Protein AF-A0A7C9DNH9-F1 (afdb_monomer_lite)

Foldseek 3Di:
DDPVVVVVVPVVVVCVVPVVCPPPDDPDDDDDDDPPLFDDDDPPLQVQADAQDDPDPPHGDADQSHDDDDHPDPVRRVVRVVRNVVVCVVCVVVVVVVVVVVVVPPPDDD

Secondary structure (DSSP, 8-state):
--HHHHHHHHHHHHHHH-GGGTT-----------TT-S----TT-GGGS--SB-SSTT-B--STTSS-SSTTSHHHHHHHHHHHHHHHHHTHHHHHHHHHHHHHSTT---

Structure (mmCIF, N/CA/C/O backbone):
data_AF-A0A7C9DNH9-F1
#
_entry.id   AF-A0A7C9DNH9-F1
#
loop_
_atom_site.group_PDB
_atom_site.id
_atom_site.type_symbol
_atom_site.label_atom_id
_atom_site.label_alt_id
_atom_site.label_comp_id
_atom_site.label_asym_id
_atom_site.label_entity_id
_atom_site.label_seq_id
_atom_site.pdbx_PDB_ins_code
_atom_site.Cartn_x
_atom_site.Cartn_y
_atom_site.Cartn_z
_atom_site.occupancy
_atom_site.B_iso_or_equiv
_atom_site.auth_seq_id
_atom_site.auth_comp_id
_atom_site.auth_asym_id
_atom_site.auth_atom_id
_atom_site.pdbx_PDB_model_num
ATOM 1 N N . PRO A 1 1 ? 23.009 -6.557 -7.659 1.00 80.56 1 PRO A N 1
ATOM 2 C CA . PRO A 1 1 ? 24.180 -6.421 -8.562 1.00 80.56 1 PRO A CA 1
ATOM 3 C C . PRO A 1 1 ? 24.990 -5.172 -8.184 1.00 80.56 1 PRO A C 1
ATOM 5 O O . PRO A 1 1 ? 24.398 -4.240 -7.633 1.00 80.56 1 PRO A O 1
ATOM 8 N N . PRO A 1 2 ? 26.308 -5.141 -8.436 1.00 91.81 2 PRO A N 1
ATOM 9 C CA . PRO A 1 2 ? 27.104 -3.918 -8.335 1.00 91.81 2 PRO A CA 1
ATOM 10 C C . PRO A 1 2 ? 26.565 -2.816 -9.260 1.00 91.81 2 PRO A C 1
ATOM 12 O O . PRO A 1 2 ? 26.054 -3.106 -10.335 1.00 91.81 2 PRO A O 1
ATOM 15 N N . ILE A 1 3 ? 26.690 -1.545 -8.869 1.00 90.75 3 ILE A N 1
ATOM 16 C CA . ILE A 1 3 ? 26.223 -0.416 -9.699 1.00 90.75 3 ILE A CA 1
ATOM 17 C C . ILE A 1 3 ? 26.898 -0.393 -11.087 1.00 90.75 3 ILE A C 1
ATOM 19 O O . ILE A 1 3 ? 26.172 -0.237 -12.069 1.00 90.75 3 ILE A O 1
ATOM 23 N N . PRO A 1 4 ? 28.226 -0.615 -11.220 1.00 92.75 4 PRO A N 1
ATOM 24 C CA . PRO A 1 4 ? 28.879 -0.588 -12.530 1.00 92.75 4 PRO A CA 1
ATOM 25 C C . PRO A 1 4 ? 28.306 -1.594 -13.532 1.00 92.75 4 PRO A C 1
ATOM 27 O O . PRO A 1 4 ? 28.243 -1.296 -14.720 1.00 92.75 4 PRO A O 1
ATOM 30 N N . SER A 1 5 ? 27.840 -2.761 -13.071 1.00 93.38 5 SER A N 1
ATOM 31 C CA . SER A 1 5 ? 27.251 -3.754 -13.973 1.00 93.38 5 SER A CA 1
ATOM 32 C C . SER A 1 5 ? 25.839 -3.385 -14.429 1.00 93.38 5 SER A C 1
ATOM 34 O O . SER A 1 5 ? 25.441 -3.771 -15.520 1.00 93.38 5 SER A O 1
ATOM 36 N N . ILE A 1 6 ? 25.085 -2.614 -13.638 1.00 93.06 6 ILE A N 1
ATOM 37 C CA . ILE A 1 6 ? 23.776 -2.078 -14.051 1.00 93.06 6 ILE A CA 1
ATOM 38 C C . ILE A 1 6 ? 23.972 -0.996 -15.118 1.00 93.06 6 ILE A C 1
ATOM 40 O O . ILE A 1 6 ? 23.277 -0.995 -16.133 1.00 93.06 6 ILE A O 1
ATOM 44 N N . LEU A 1 7 ? 24.947 -0.106 -14.900 1.00 93.12 7 LEU A N 1
ATOM 45 C CA . LEU A 1 7 ? 25.271 0.984 -15.821 1.00 93.12 7 LEU A CA 1
ATOM 46 C C . LEU A 1 7 ? 25.716 0.484 -17.198 1.00 93.12 7 LEU A C 1
ATOM 48 O O . LEU A 1 7 ? 25.429 1.146 -18.188 1.00 93.12 7 LEU A O 1
ATOM 52 N N . SER A 1 8 ? 26.375 -0.675 -17.281 1.00 91.38 8 SER A N 1
ATOM 53 C CA . SER A 1 8 ? 26.721 -1.289 -18.566 1.00 91.38 8 SER A CA 1
ATOM 54 C C . SER A 1 8 ? 25.587 -2.136 -19.154 1.00 91.38 8 SER A C 1
ATOM 56 O O . SER A 1 8 ? 25.360 -2.096 -20.361 1.00 91.38 8 SER A O 1
ATOM 58 N N . ALA A 1 9 ? 24.843 -2.883 -18.332 1.00 94.94 9 ALA A N 1
ATOM 59 C CA . ALA A 1 9 ? 23.811 -3.798 -18.819 1.00 94.94 9 ALA A CA 1
ATOM 60 C C . ALA A 1 9 ? 22.586 -3.082 -19.410 1.00 94.94 9 ALA A C 1
ATOM 62 O O . ALA A 1 9 ? 22.093 -3.499 -20.460 1.00 94.94 9 ALA A O 1
ATOM 63 N N . CYS A 1 10 ? 22.102 -2.007 -18.774 1.00 94.69 10 CYS A N 1
ATOM 64 C CA . CYS A 1 10 ? 20.903 -1.297 -19.235 1.00 94.69 10 CYS A CA 1
ATOM 65 C C . CYS A 1 10 ? 21.061 -0.719 -20.658 1.00 94.69 10 CYS A C 1
ATO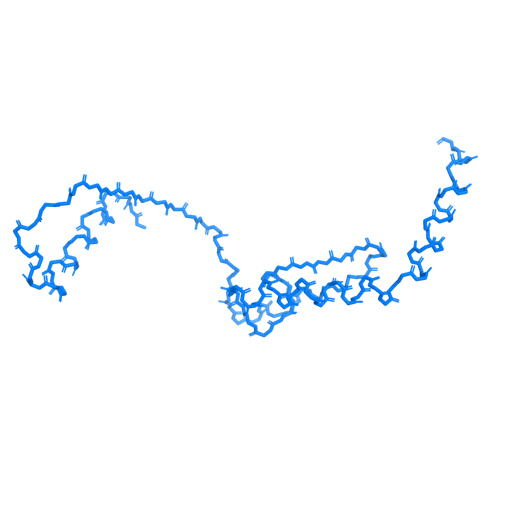M 67 O O . CYS A 1 10 ? 20.223 -1.030 -21.507 1.00 94.69 10 CYS A O 1
ATOM 69 N N . PRO A 1 11 ? 22.121 0.050 -20.986 1.00 93.12 11 PRO A N 1
ATOM 70 C CA . PRO A 1 11 ? 22.328 0.549 -22.348 1.00 93.12 11 PRO A CA 1
ATOM 71 C C . PRO A 1 11 ? 22.474 -0.569 -23.385 1.00 93.12 11 PRO A C 1
ATOM 73 O O . PRO A 1 11 ? 21.867 -0.498 -24.450 1.00 93.12 11 PRO A O 1
ATOM 76 N N . CYS A 1 12 ? 23.207 -1.641 -23.064 1.00 93.12 12 CYS A N 1
ATOM 77 C CA . CYS A 1 12 ? 23.330 -2.802 -23.949 1.00 93.12 12 CYS A CA 1
ATOM 78 C C . CYS A 1 12 ? 21.962 -3.419 -24.280 1.00 93.12 12 CYS A C 1
ATOM 80 O O . CYS A 1 12 ? 21.706 -3.784 -25.427 1.00 93.12 12 CYS A O 1
ATOM 82 N N . GLN A 1 13 ? 21.061 -3.511 -23.297 1.00 95.44 13 GLN A N 1
ATOM 83 C CA . GLN A 1 13 ? 19.710 -4.020 -23.520 1.00 95.44 13 GLN A CA 1
ATOM 84 C C . GLN A 1 13 ? 18.887 -3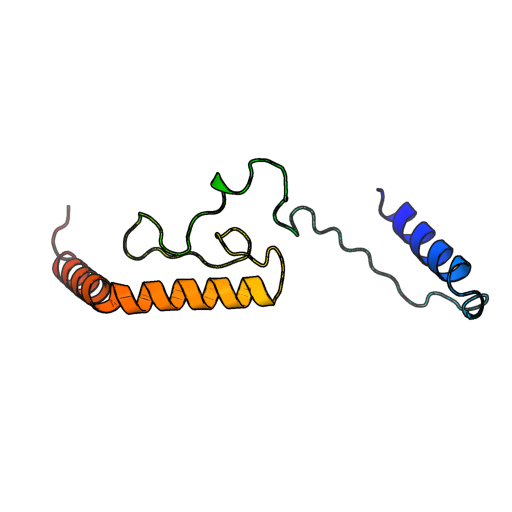.088 -24.420 1.00 95.44 13 GLN A C 1
ATOM 86 O O . GLN A 1 13 ? 18.205 -3.574 -25.320 1.00 95.44 13 GLN A O 1
ATOM 91 N N . VAL A 1 14 ? 18.992 -1.768 -24.235 1.00 95.44 14 VAL A N 1
ATOM 92 C CA . VAL A 1 14 ? 18.326 -0.773 -25.095 1.00 95.44 14 VAL A CA 1
ATOM 93 C C . VAL A 1 14 ? 18.793 -0.899 -26.549 1.00 95.44 14 VAL A C 1
ATOM 95 O O . VAL A 1 14 ? 17.955 -0.999 -27.441 1.00 95.44 14 VAL A O 1
ATOM 98 N N . LEU A 1 15 ? 20.104 -0.989 -26.794 1.00 94.00 15 LEU A N 1
ATOM 99 C CA . LEU A 1 15 ? 20.678 -1.137 -28.142 1.00 94.00 15 LEU A CA 1
ATOM 100 C C . LEU A 1 15 ? 20.268 -2.446 -28.840 1.00 94.00 15 LEU A C 1
ATOM 102 O O . LEU A 1 15 ? 20.160 -2.499 -30.072 1.00 94.00 15 LEU A O 1
ATOM 106 N N . ASN A 1 16 ? 20.044 -3.505 -28.056 1.00 95.06 16 ASN A N 1
ATOM 107 C CA . ASN A 1 16 ? 19.558 -4.790 -28.552 1.00 95.06 16 ASN A CA 1
ATOM 108 C C . ASN A 1 16 ? 18.063 -4.747 -28.894 1.00 95.06 16 ASN A C 1
ATOM 110 O O . ASN A 1 16 ? 17.676 -5.244 -29.950 1.00 95.06 16 ASN A O 1
ATOM 114 N N . LEU A 1 17 ? 17.236 -4.155 -28.024 1.00 97.25 17 LEU A N 1
ATOM 115 C CA . LEU A 1 17 ? 15.783 -4.063 -28.212 1.00 97.25 17 LEU A CA 1
ATOM 116 C C . LEU A 1 17 ? 15.387 -3.042 -29.285 1.00 97.25 17 LEU A C 1
ATOM 118 O O . LEU A 1 17 ? 14.419 -3.259 -30.009 1.00 97.25 17 LEU A O 1
ATOM 122 N N . PHE A 1 18 ? 16.143 -1.950 -29.413 1.00 96.31 18 PHE A N 1
ATOM 123 C CA . PHE A 1 18 ? 15.845 -0.846 -30.321 1.00 96.31 18 PHE A CA 1
ATOM 124 C C . PHE A 1 18 ? 17.032 -0.576 -31.253 1.00 96.31 18 PHE A C 1
ATOM 126 O O . PHE A 1 18 ? 17.843 0.309 -30.979 1.00 96.31 18 PHE A O 1
ATOM 133 N N . PRO A 1 19 ? 17.152 -1.284 -32.393 1.00 94.06 19 PRO A N 1
ATOM 134 C CA . PRO A 1 19 ? 18.257 -1.094 -33.335 1.00 94.06 19 PRO A CA 1
ATOM 135 C C . PRO A 1 19 ? 18.413 0.341 -33.858 1.00 94.06 19 PRO A C 1
ATOM 137 O O . PRO A 1 19 ? 19.523 0.742 -34.193 1.00 94.06 19 PRO A O 1
ATOM 140 N N . SER A 1 20 ? 17.329 1.122 -33.891 1.00 96.62 20 SER A N 1
ATOM 141 C CA . SER A 1 20 ? 17.343 2.548 -34.248 1.00 96.62 20 SER A CA 1
ATOM 142 C C . SER A 1 20 ? 18.130 3.423 -33.269 1.00 96.62 20 SER A C 1
ATOM 144 O O . SER A 1 20 ? 18.517 4.527 -33.628 1.00 96.62 20 SER A O 1
ATOM 146 N N . SER A 1 21 ? 18.380 2.944 -32.048 1.00 94.56 21 SER A N 1
ATOM 147 C CA . SER A 1 21 ? 19.184 3.651 -31.046 1.00 94.56 21 SER A CA 1
ATOM 148 C C . SER A 1 21 ? 20.694 3.426 -31.198 1.00 94.56 21 SER A C 1
ATOM 150 O O . SER A 1 21 ? 21.486 4.042 -30.487 1.00 94.56 21 SER A O 1
ATOM 152 N N . ARG A 1 22 ? 21.123 2.555 -32.123 1.00 93.25 22 ARG A N 1
ATOM 153 C CA . ARG A 1 22 ? 22.546 2.302 -32.383 1.00 93.25 22 ARG A CA 1
ATOM 154 C C . ARG A 1 22 ? 23.214 3.561 -32.933 1.00 93.25 22 ARG A C 1
ATOM 156 O O . ARG A 1 22 ? 22.720 4.159 -33.882 1.00 93.25 22 ARG A O 1
ATOM 163 N N . GLY A 1 23 ? 24.354 3.925 -32.349 1.00 91.88 23 GLY A N 1
ATOM 164 C CA . GLY A 1 23 ? 25.087 5.146 -32.697 1.00 91.88 23 GLY A CA 1
ATOM 165 C C . GLY A 1 23 ? 24.651 6.391 -31.920 1.00 91.88 23 GLY A C 1
ATOM 166 O O . GLY A 1 23 ? 25.175 7.465 -32.192 1.00 91.88 23 GLY A O 1
ATOM 167 N N . LEU A 1 24 ? 23.718 6.262 -30.968 1.00 93.75 24 LEU A N 1
ATOM 168 C CA . LEU A 1 24 ? 23.388 7.324 -30.018 1.00 93.75 24 LEU A CA 1
ATOM 169 C C . LEU A 1 24 ? 24.214 7.186 -28.738 1.00 93.75 24 LEU A C 1
ATOM 171 O O . LEU A 1 24 ? 24.423 6.079 -28.237 1.00 93.75 24 LEU A O 1
ATOM 175 N N . ASP A 1 25 ? 24.610 8.328 -28.182 1.00 91.81 25 ASP A N 1
ATOM 176 C CA . ASP A 1 25 ? 25.354 8.399 -26.929 1.00 91.81 25 ASP A CA 1
ATOM 177 C C . ASP A 1 25 ? 24.423 8.574 -25.725 1.00 91.81 25 ASP A C 1
ATOM 179 O O . ASP A 1 25 ? 23.457 9.343 -25.744 1.00 91.81 25 ASP A O 1
ATOM 183 N N . VAL A 1 26 ? 24.743 7.885 -24.628 1.00 92.88 26 VAL A N 1
ATOM 184 C CA . VAL A 1 26 ? 24.071 8.092 -23.340 1.00 92.88 26 VAL A CA 1
ATOM 185 C C . VAL A 1 26 ? 24.605 9.378 -22.712 1.00 92.88 26 VAL A C 1
ATOM 187 O O . VAL A 1 26 ? 25.725 9.414 -22.212 1.00 92.88 26 VAL A O 1
ATOM 190 N N . ILE A 1 27 ? 23.786 10.429 -22.704 1.00 95.56 27 ILE A N 1
ATOM 191 C CA . ILE A 1 27 ? 24.167 11.745 -22.163 1.00 95.56 27 ILE A CA 1
ATOM 192 C C . ILE A 1 27 ? 24.140 11.814 -20.629 1.00 95.56 27 ILE A C 1
ATOM 194 O O . ILE A 1 27 ? 24.829 12.639 -20.033 1.00 95.56 27 ILE A O 1
ATOM 198 N N . TRP A 1 28 ? 23.332 10.973 -19.976 1.00 95.38 28 TRP A N 1
ATOM 199 C CA . TRP A 1 28 ? 23.179 10.966 -18.523 1.00 95.38 28 TRP A CA 1
ATOM 200 C C . TRP A 1 28 ? 22.617 9.635 -18.022 1.00 95.38 28 TRP A C 1
ATOM 202 O O . TRP A 1 28 ? 21.781 9.014 -18.679 1.00 95.38 28 TRP A O 1
ATOM 212 N N . SER A 1 29 ? 23.051 9.204 -16.838 1.00 93.88 29 SER A N 1
ATOM 213 C CA . SER A 1 29 ? 22.484 8.042 -16.151 1.00 93.88 29 SER A CA 1
ATOM 214 C C . SER A 1 29 ? 22.567 8.203 -14.634 1.00 93.88 29 SER A C 1
ATOM 216 O O . SER A 1 29 ? 23.489 8.826 -14.109 1.00 93.88 29 SER A O 1
ATOM 218 N N . SER A 1 30 ? 21.598 7.623 -13.927 1.00 94.19 30 SER A N 1
ATOM 219 C CA . SER A 1 30 ? 21.582 7.541 -12.468 1.00 94.19 30 SER A CA 1
ATOM 220 C C . SER A 1 30 ? 21.00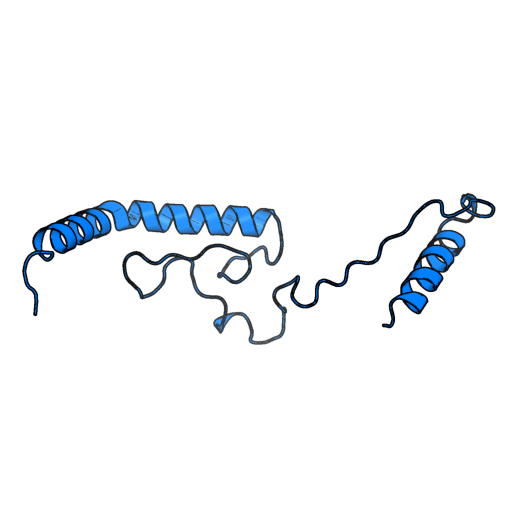9 6.200 -12.039 1.00 94.19 30 SER A C 1
ATOM 222 O O . SER A 1 30 ? 20.064 5.690 -12.639 1.00 94.19 30 SER A O 1
ATOM 224 N N . VAL A 1 31 ? 21.597 5.623 -10.994 1.00 94.44 31 VAL A N 1
ATOM 225 C CA . VAL A 1 31 ? 21.147 4.364 -10.403 1.00 94.44 31 VAL A CA 1
ATOM 226 C C . VAL A 1 31 ? 20.844 4.616 -8.939 1.00 94.44 31 VAL A C 1
ATOM 228 O O . VAL A 1 31 ? 21.744 4.870 -8.140 1.00 94.44 31 VAL A O 1
ATOM 231 N N . VAL A 1 32 ? 19.570 4.489 -8.581 1.00 93.69 32 VAL A N 1
ATOM 232 C CA . VAL A 1 32 ? 19.105 4.573 -7.197 1.00 93.69 32 VAL A CA 1
ATOM 233 C C . VAL A 1 32 ? 18.712 3.175 -6.742 1.00 93.69 32 VAL A C 1
ATOM 235 O O . VAL A 1 32 ? 17.908 2.502 -7.382 1.00 93.69 32 VAL A O 1
ATOM 238 N N . LYS A 1 33 ? 19.296 2.717 -5.633 1.00 91.62 33 LYS A N 1
ATOM 239 C CA . LYS A 1 33 ? 18.932 1.444 -5.004 1.00 91.62 33 LYS A CA 1
ATOM 240 C C . LYS A 1 33 ? 18.035 1.728 -3.812 1.00 91.62 33 LYS A C 1
ATOM 242 O O . LYS A 1 33 ? 18.507 2.256 -2.810 1.00 91.62 33 LYS A O 1
ATOM 247 N N . ILE A 1 34 ? 16.773 1.333 -3.908 1.00 91.00 34 ILE A N 1
ATOM 248 C CA . ILE A 1 34 ? 15.812 1.442 -2.812 1.00 91.00 34 ILE A CA 1
ATOM 249 C C . ILE A 1 34 ? 15.586 0.029 -2.273 1.00 91.00 34 ILE A C 1
ATOM 251 O O . ILE A 1 34 ? 14.907 -0.778 -2.893 1.00 91.00 34 ILE A O 1
ATOM 255 N N . GLY A 1 35 ? 16.242 -0.309 -1.159 1.00 87.38 35 GLY A N 1
ATOM 256 C CA . GLY A 1 35 ? 16.291 -1.695 -0.672 1.00 87.38 35 GLY A CA 1
ATOM 257 C C . GLY A 1 35 ? 14.945 -2.238 -0.184 1.00 87.38 35 GLY A C 1
ATOM 258 O O . GLY A 1 35 ? 14.619 -3.391 -0.444 1.00 87.38 35 GLY A O 1
ATOM 259 N N . GLN A 1 36 ? 14.164 -1.411 0.508 1.00 85.44 36 GLN A N 1
ATOM 260 C CA . GLN A 1 36 ? 12.847 -1.763 1.050 1.00 85.44 36 GLN A CA 1
ATOM 261 C C . GLN A 1 36 ? 11.752 -0.945 0.360 1.00 85.44 36 GLN A C 1
ATOM 263 O O . GLN A 1 36 ? 10.897 -0.366 1.021 1.00 85.44 36 GLN A O 1
ATOM 268 N N . SER A 1 37 ? 11.822 -0.829 -0.971 1.00 84.88 37 SER A N 1
ATOM 269 C CA . SER A 1 37 ? 10.852 -0.030 -1.729 1.00 84.88 37 SER A CA 1
ATOM 270 C C . SER A 1 37 ? 9.447 -0.610 -1.688 1.00 84.88 37 SER A C 1
ATOM 272 O O . SER A 1 37 ? 8.492 0.154 -1.676 1.00 84.88 37 SER A O 1
ATOM 274 N N . LEU A 1 38 ? 9.335 -1.940 -1.678 1.00 80.81 38 LEU A N 1
ATOM 275 C CA . LEU A 1 38 ? 8.060 -2.637 -1.800 1.00 80.81 38 LEU A CA 1
ATOM 276 C C . LEU A 1 38 ? 7.831 -3.549 -0.601 1.00 80.81 38 LEU A C 1
ATOM 278 O O . LEU A 1 38 ? 8.766 -4.156 -0.060 1.00 80.81 38 LEU A O 1
ATOM 282 N N . TYR A 1 39 ? 6.563 -3.685 -0.220 1.00 81.94 39 TYR A N 1
ATOM 283 C CA . TYR A 1 39 ? 6.156 -4.748 0.684 1.00 81.94 39 TYR A CA 1
ATOM 284 C C . TYR A 1 39 ? 6.373 -6.091 -0.016 1.00 81.94 39 TYR A C 1
ATOM 286 O O . TYR A 1 39 ? 5.947 -6.298 -1.150 1.00 81.94 39 TYR A O 1
ATOM 294 N N . ARG A 1 40 ? 7.066 -7.019 0.646 1.00 82.00 40 ARG A N 1
ATOM 295 C CA . ARG A 1 40 ? 7.368 -8.312 0.036 1.00 82.00 40 ARG A CA 1
ATOM 296 C C . ARG A 1 40 ? 6.130 -9.197 0.034 1.00 82.00 40 ARG A C 1
ATOM 298 O O . ARG A 1 40 ? 5.786 -9.781 1.062 1.00 82.00 40 ARG A O 1
ATOM 305 N N . GLU A 1 41 ? 5.561 -9.387 -1.144 1.00 81.88 41 GLU A N 1
ATOM 306 C CA . GLU A 1 41 ? 4.573 -10.428 -1.383 1.00 81.88 41 GLU A CA 1
ATOM 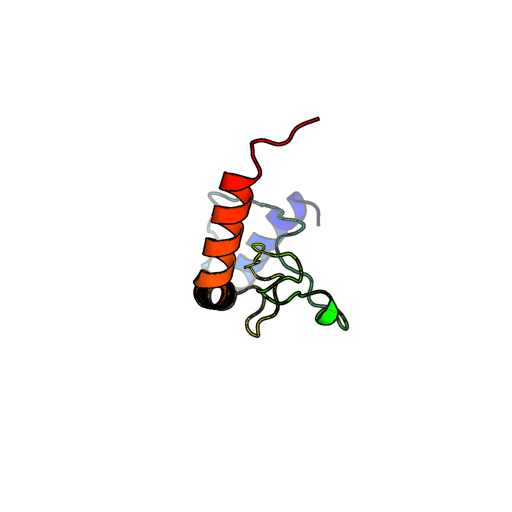307 C C . GLU A 1 41 ? 5.252 -11.801 -1.349 1.00 81.88 41 GLU A C 1
ATOM 309 O O . GLU A 1 41 ? 6.166 -12.110 -2.114 1.00 81.88 41 GLU A O 1
ATOM 314 N N . ALA A 1 42 ? 4.853 -12.623 -0.387 1.00 86.88 42 ALA A N 1
ATOM 315 C CA . ALA A 1 42 ? 5.253 -14.016 -0.292 1.00 86.88 42 ALA A CA 1
ATOM 316 C C . ALA A 1 42 ? 4.088 -14.817 0.307 1.00 86.88 42 ALA A C 1
ATOM 318 O O . ALA A 1 42 ? 3.271 -14.244 1.037 1.00 86.88 42 ALA A O 1
ATOM 319 N N . PRO A 1 43 ? 4.006 -16.133 0.048 1.00 89.69 43 PRO A N 1
ATOM 320 C CA . PRO A 1 43 ? 3.004 -16.977 0.683 1.00 89.69 43 PRO A CA 1
ATOM 321 C C . PRO A 1 43 ? 3.009 -16.806 2.210 1.00 89.69 43 PRO A C 1
ATOM 323 O O . PRO A 1 43 ? 4.068 -16.799 2.840 1.00 89.69 43 PRO A O 1
ATOM 326 N N . GLY A 1 44 ? 1.822 -16.637 2.799 1.00 89.44 44 GLY A N 1
ATOM 327 C CA . GLY A 1 44 ? 1.651 -16.459 4.245 1.00 89.44 44 GLY A CA 1
ATOM 328 C C . GLY A 1 44 ? 1.918 -15.044 4.776 1.00 89.44 44 GLY A C 1
ATOM 329 O O . GLY A 1 44 ? 2.061 -14.883 5.986 1.00 89.44 44 GLY A O 1
ATOM 330 N N . LYS A 1 45 ? 2.001 -14.018 3.915 1.00 87.69 45 LYS A N 1
ATOM 331 C CA . LYS A 1 45 ? 2.208 -12.620 4.344 1.00 87.69 45 LYS A CA 1
ATOM 332 C C . LYS A 1 45 ? 0.931 -11.854 4.684 1.00 87.69 45 LYS A C 1
ATOM 334 O O . LYS A 1 45 ? 0.987 -10.959 5.522 1.00 87.69 45 LYS A O 1
ATOM 339 N N . ASP A 1 46 ? -0.209 -12.255 4.132 1.00 87.25 46 ASP A N 1
ATOM 340 C CA . ASP A 1 46 ? -1.507 -11.613 4.377 1.00 87.25 46 ASP A CA 1
ATOM 341 C C . ASP A 1 46 ? -1.891 -11.450 5.858 1.00 87.25 46 ASP A C 1
ATOM 343 O O . ASP A 1 46 ? -2.380 -10.376 6.207 1.00 87.25 46 ASP A O 1
ATOM 347 N N . PRO A 1 47 ? -1.634 -12.417 6.768 1.00 89.81 47 PRO A N 1
ATOM 348 C CA . PRO A 1 47 ? -1.931 -12.239 8.192 1.00 89.81 47 PRO A CA 1
ATOM 349 C C . PRO A 1 47 ? -1.159 -11.092 8.859 1.00 89.81 47 PRO A C 1
ATOM 351 O O . PRO A 1 47 ? -1.581 -10.592 9.896 1.00 89.81 47 PRO A O 1
ATOM 354 N N . PHE A 1 48 ? -0.031 -10.671 8.279 1.00 89.19 48 PHE A N 1
ATOM 355 C CA . PHE A 1 48 ? 0.793 -9.572 8.787 1.00 89.19 48 PHE A CA 1
ATOM 356 C C . PHE A 1 48 ? 0.414 -8.215 8.190 1.00 89.19 48 PHE A C 1
ATOM 358 O O . PHE A 1 48 ? 1.098 -7.227 8.453 1.00 89.19 48 PHE A O 1
ATOM 365 N N . ARG A 1 49 ? -0.645 -8.157 7.377 1.00 91.69 49 ARG A N 1
ATOM 366 C CA . ARG A 1 49 ? -1.214 -6.913 6.865 1.00 91.69 49 ARG A CA 1
ATOM 367 C C . ARG A 1 49 ? -2.394 -6.532 7.758 1.00 91.69 49 ARG A C 1
ATOM 369 O O . ARG A 1 49 ? -3.470 -7.114 7.604 1.00 91.69 49 ARG A O 1
ATOM 376 N N . PRO A 1 50 ? -2.208 -5.627 8.735 1.00 93.56 50 PRO A N 1
ATOM 377 C CA . PRO A 1 50 ? -3.287 -5.238 9.630 1.00 93.56 50 PRO A CA 1
ATOM 378 C C . PRO A 1 50 ? -4.380 -4.492 8.866 1.00 93.56 50 PRO A C 1
ATOM 380 O O . PRO A 1 50 ? -4.132 -3.884 7.824 1.00 93.56 50 PRO A O 1
ATOM 383 N N . ASP A 1 51 ? -5.586 -4.520 9.415 1.00 95.12 51 ASP A N 1
ATOM 384 C CA . ASP A 1 51 ? -6.674 -3.639 8.997 1.00 95.12 51 ASP A CA 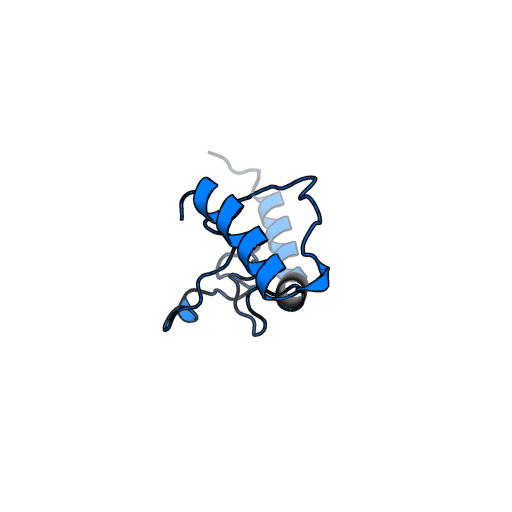1
ATOM 385 C C . ASP A 1 51 ? -6.314 -2.160 9.275 1.00 95.12 51 ASP A C 1
ATOM 387 O O . ASP A 1 51 ? -5.412 -1.864 10.068 1.00 95.12 51 ASP A O 1
ATOM 391 N N . GLN A 1 52 ? -7.007 -1.217 8.636 1.00 96.38 52 GLN A N 1
ATOM 392 C CA . GLN A 1 52 ? -6.820 0.214 8.877 1.00 96.38 52 GLN A CA 1
ATOM 393 C C . GLN A 1 52 ? -7.260 0.614 10.292 1.00 96.38 52 GLN A C 1
ATOM 395 O O . GLN A 1 52 ? -6.673 1.522 10.885 1.00 96.38 52 GLN A O 1
ATOM 400 N N . LYS A 1 53 ? -8.255 -0.077 10.868 1.00 95.88 53 LYS A N 1
ATOM 401 C CA . LYS A 1 53 ? -8.631 0.070 12.280 1.00 95.88 53 LYS A CA 1
ATOM 402 C C . LYS A 1 53 ? -7.794 -0.860 13.152 1.00 95.88 53 LYS A C 1
ATOM 404 O O . LYS A 1 53 ? -7.896 -2.081 13.057 1.00 95.88 53 LYS A O 1
ATOM 409 N N . THR A 1 54 ? -7.000 -0.283 14.049 1.00 95.25 54 THR A N 1
ATOM 410 C CA . THR A 1 54 ? -6.190 -1.073 14.981 1.00 95.25 54 THR A CA 1
ATOM 411 C C . THR A 1 54 ? -6.942 -1.355 16.290 1.00 95.25 54 THR A C 1
ATOM 413 O O . THR A 1 54 ? -7.923 -0.676 16.604 1.00 95.25 54 THR A O 1
ATOM 416 N N . PRO A 1 55 ? -6.480 -2.323 17.104 1.00 93.69 55 PRO A N 1
ATOM 417 C CA . PRO A 1 55 ? -6.992 -2.518 18.462 1.00 93.69 55 PRO A CA 1
ATOM 418 C C . PRO A 1 55 ? -6.696 -1.349 19.417 1.00 93.69 55 PRO A C 1
ATOM 420 O O . PRO A 1 55 ? -7.305 -1.259 20.483 1.00 93.69 55 PRO A O 1
ATOM 423 N N . VAL A 1 56 ? -5.750 -0.468 19.073 1.00 93.75 56 VAL A N 1
ATOM 424 C CA . VAL A 1 56 ? -5.386 0.692 19.891 1.00 93.75 56 VAL A CA 1
ATOM 425 C C . VAL A 1 56 ? -6.354 1.835 19.585 1.00 93.75 56 VAL A C 1
ATOM 427 O O . VAL A 1 56 ? -6.515 2.255 18.439 1.00 93.75 56 VAL A O 1
ATOM 430 N N . LYS A 1 57 ? -7.018 2.350 20.625 1.00 91.81 57 LYS A N 1
ATOM 431 C CA . LYS A 1 57 ? -7.980 3.451 20.486 1.00 91.81 57 LYS A CA 1
ATOM 432 C C . LYS A 1 57 ? -7.309 4.690 19.903 1.00 91.81 57 LYS A C 1
ATOM 434 O O . LYS A 1 57 ? -6.202 5.035 20.307 1.00 91.81 57 LYS A O 1
ATOM 439 N N . ASN A 1 58 ? -8.012 5.379 19.003 1.00 93.00 58 ASN A N 1
ATOM 440 C CA . ASN A 1 58 ? -7.500 6.563 18.306 1.00 93.00 58 ASN A CA 1
ATOM 441 C C . ASN A 1 58 ? -6.195 6.312 17.518 1.00 93.00 58 ASN A C 1
ATOM 443 O O . ASN A 1 58 ? -5.395 7.225 17.328 1.00 93.00 58 ASN A O 1
ATOM 447 N N . PHE A 1 59 ? -5.962 5.075 17.069 1.00 95.44 59 PHE A N 1
ATOM 448 C CA . PHE A 1 59 ? -4.808 4.721 16.251 1.00 95.44 59 PHE A CA 1
ATOM 449 C C . PHE A 1 59 ? -5.261 3.954 15.007 1.00 95.44 59 PHE A C 1
ATOM 451 O O . PHE A 1 59 ? -5.807 2.851 15.090 1.00 95.44 59 PHE A O 1
ATOM 458 N N . PHE A 1 60 ? -5.037 4.563 13.846 1.00 96.94 60 PHE A N 1
ATOM 459 C CA . PHE A 1 60 ? -5.459 4.065 12.541 1.00 96.94 60 PHE A CA 1
ATOM 460 C C . PHE A 1 60 ? -4.259 4.038 11.598 1.00 96.94 60 PHE A C 1
ATOM 462 O O . PHE A 1 60 ? -3.340 4.848 11.730 1.00 96.94 60 PHE A O 1
ATOM 469 N N . LEU A 1 61 ? -4.264 3.108 10.649 1.00 96.69 61 LEU A N 1
ATOM 470 C CA . LEU A 1 61 ? -3.170 2.893 9.708 1.00 96.69 61 LEU A CA 1
ATOM 471 C C . LEU A 1 61 ? -3.658 3.066 8.272 1.00 96.69 61 LEU A C 1
ATOM 473 O O . LEU A 1 61 ? -4.799 2.754 7.954 1.00 96.69 61 LEU A O 1
ATOM 477 N N . ALA A 1 62 ? -2.769 3.523 7.395 1.00 95.69 62 ALA A N 1
ATOM 478 C CA . ALA A 1 62 ? -2.983 3.570 5.952 1.00 95.69 62 ALA A CA 1
ATOM 479 C C . ALA A 1 62 ? -1.653 3.324 5.225 1.00 95.69 62 ALA A C 1
ATOM 481 O O . ALA A 1 62 ? -0.577 3.599 5.763 1.00 95.69 62 ALA A O 1
ATOM 482 N N . GLY A 1 63 ? -1.725 2.814 3.997 1.00 91.88 63 GLY A N 1
ATOM 483 C CA . GLY A 1 63 ? -0.567 2.457 3.178 1.00 91.88 63 GLY A CA 1
ATOM 484 C C . GLY A 1 63 ? -0.579 1.000 2.714 1.00 91.88 63 GLY A C 1
ATOM 485 O O . GLY A 1 63 ? -1.407 0.193 3.138 1.00 91.88 63 GLY A O 1
ATOM 486 N N . SER A 1 64 ? 0.368 0.646 1.842 1.00 87.94 64 SER A N 1
ATOM 487 C CA . SER A 1 64 ? 0.425 -0.661 1.161 1.00 87.94 64 SER A CA 1
ATOM 488 C C . SER A 1 64 ? 0.558 -1.864 2.104 1.00 87.94 64 SER A C 1
ATOM 490 O O . SER A 1 64 ? 0.086 -2.953 1.783 1.00 87.94 64 SER A O 1
ATOM 492 N N . TYR A 1 65 ? 1.141 -1.658 3.287 1.00 89.56 65 TYR A N 1
ATOM 493 C CA . TYR A 1 65 ? 1.288 -2.676 4.330 1.00 89.56 65 TYR A CA 1
ATOM 494 C C . TYR A 1 65 ? -0.024 -2.996 5.066 1.00 89.56 65 TYR A C 1
ATOM 496 O O . TYR A 1 65 ? -0.089 -4.010 5.754 1.00 89.56 65 TYR A O 1
ATOM 504 N N . THR A 1 66 ? -1.063 -2.167 4.929 1.00 93.00 66 THR A N 1
ATOM 505 C CA . THR A 1 66 ? -2.402 -2.448 5.475 1.00 93.00 66 THR A CA 1
ATOM 506 C C . THR A 1 66 ? -3.195 -3.362 4.539 1.00 93.00 66 THR A C 1
ATOM 508 O O . THR A 1 66 ? -2.848 -3.512 3.363 1.00 93.00 66 THR A O 1
ATOM 511 N N . LYS A 1 67 ? -4.237 -4.020 5.048 1.00 91.38 67 LYS A N 1
ATOM 512 C CA . LYS A 1 67 ? -5.048 -4.990 4.307 1.00 91.38 67 LYS A CA 1
ATOM 513 C C . LYS A 1 67 ? -5.943 -4.292 3.279 1.00 91.38 67 LYS A C 1
ATOM 515 O O . LYS A 1 67 ? -6.785 -3.483 3.643 1.00 91.38 67 LYS A O 1
ATOM 520 N N . GLN A 1 68 ? -5.729 -4.603 2.002 1.00 89.69 68 GLN A N 1
ATOM 521 C CA . GLN A 1 68 ? -6.485 -4.106 0.843 1.00 89.69 68 GLN A CA 1
ATOM 522 C C . GLN A 1 68 ? -6.072 -4.895 -0.418 1.00 89.69 68 GLN A C 1
ATOM 524 O O . GLN A 1 68 ? -4.993 -5.503 -0.428 1.00 89.69 68 GLN A O 1
ATOM 529 N N . ASP A 1 69 ? -6.904 -4.882 -1.460 1.00 85.69 69 ASP A N 1
ATOM 530 C CA . ASP A 1 69 ? -6.792 -5.799 -2.611 1.00 85.69 69 ASP A CA 1
ATOM 531 C C . ASP A 1 69 ? -5.789 -5.367 -3.701 1.00 85.69 69 ASP A C 1
ATOM 533 O O . ASP A 1 69 ? -5.349 -6.180 -4.507 1.00 85.69 69 ASP A O 1
ATOM 537 N N . TYR A 1 70 ? -5.387 -4.099 -3.719 1.00 84.25 70 TYR A N 1
ATOM 538 C CA . TYR A 1 70 ? -4.502 -3.474 -4.705 1.00 84.25 70 TYR A CA 1
ATOM 539 C C . TYR A 1 70 ? -3.110 -3.204 -4.111 1.00 84.25 70 TYR A C 1
ATOM 541 O O . TYR A 1 70 ? -2.732 -2.067 -3.812 1.00 84.25 70 TYR A O 1
ATOM 549 N N . ILE A 1 71 ? -2.329 -4.256 -3.866 1.00 84.44 71 ILE A N 1
ATOM 550 C CA . ILE A 1 71 ? -1.005 -4.146 -3.230 1.00 84.44 71 ILE A CA 1
ATOM 551 C C . ILE A 1 71 ? -0.056 -3.282 -4.070 1.00 84.44 71 ILE A C 1
ATOM 553 O O . ILE A 1 71 ? -0.061 -3.345 -5.294 1.00 84.44 71 ILE A O 1
ATOM 557 N N . ASP A 1 72 ? 0.720 -2.443 -3.375 1.00 84.88 72 ASP A N 1
ATOM 558 C CA . ASP A 1 72 ? 1.834 -1.666 -3.936 1.00 84.88 72 ASP A CA 1
ATOM 559 C C . ASP A 1 72 ? 1.492 -0.841 -5.193 1.00 84.88 72 ASP A C 1
ATOM 561 O O . ASP A 1 72 ? 2.288 -0.665 -6.112 1.00 84.88 72 ASP A O 1
ATOM 565 N N . SER A 1 73 ? 0.267 -0.318 -5.213 1.00 90.19 73 SER A N 1
ATOM 566 C CA . SER A 1 73 ? -0.273 0.506 -6.290 1.00 90.19 73 SER A CA 1
ATOM 567 C C . SER A 1 73 ? -0.707 1.877 -5.771 1.00 90.19 73 SER A C 1
ATOM 569 O O . SER A 1 73 ? -0.958 2.069 -4.573 1.00 90.19 73 SER A O 1
ATOM 571 N N . MET A 1 74 ? -0.832 2.845 -6.682 1.00 92.94 74 MET A N 1
ATOM 572 C CA . MET A 1 74 ? -1.360 4.174 -6.352 1.00 92.94 74 MET A CA 1
ATOM 573 C C . MET A 1 74 ? -2.833 4.087 -5.916 1.00 92.94 74 MET A C 1
ATOM 575 O O . MET A 1 74 ? -3.276 4.786 -4.998 1.00 92.94 74 MET A O 1
ATOM 579 N N . GLU A 1 75 ? -3.583 3.179 -6.534 1.00 93.62 75 GLU A N 1
ATOM 580 C CA . GLU A 1 75 ? -4.969 2.856 -6.221 1.00 93.62 75 GLU A CA 1
ATOM 581 C C . GLU A 1 75 ? -5.094 2.296 -4.804 1.00 93.62 75 GLU A C 1
ATOM 583 O O . GLU A 1 75 ? -5.922 2.775 -4.031 1.00 93.62 75 GLU A O 1
ATOM 588 N N . GLY A 1 76 ? -4.231 1.353 -4.420 1.00 93.00 76 GLY A N 1
ATOM 589 C CA . GLY A 1 76 ? -4.195 0.787 -3.072 1.00 93.00 76 GLY A CA 1
ATOM 590 C C . GLY A 1 76 ? -3.825 1.811 -2.006 1.00 93.00 76 GLY A C 1
ATOM 591 O O . GLY A 1 76 ? -4.431 1.839 -0.931 1.00 93.00 76 GLY A O 1
ATOM 592 N N . ALA A 1 77 ? -2.882 2.710 -2.308 1.00 92.38 77 ALA A N 1
ATOM 593 C CA . ALA A 1 77 ? -2.556 3.827 -1.424 1.00 92.38 77 ALA A CA 1
ATOM 594 C C . ALA A 1 77 ? -3.790 4.715 -1.180 1.00 92.38 77 ALA A C 1
ATOM 596 O O . ALA A 1 77 ? -4.128 5.012 -0.033 1.00 92.38 77 ALA A O 1
ATOM 597 N N . THR A 1 78 ? -4.527 5.049 -2.241 1.00 95.12 78 THR A N 1
ATOM 598 C CA . THR A 1 78 ? -5.758 5.850 -2.155 1.00 95.12 78 THR A CA 1
ATOM 599 C C . THR A 1 78 ? -6.871 5.115 -1.408 1.00 95.12 78 THR A C 1
ATOM 601 O O . THR A 1 78 ? -7.550 5.701 -0.562 1.00 95.12 78 THR A O 1
ATOM 604 N N . LEU A 1 79 ? -7.058 3.825 -1.693 1.00 95.50 79 LEU A N 1
ATOM 605 C CA . LEU A 1 79 ? -8.085 2.991 -1.079 1.00 95.50 79 LEU A CA 1
ATOM 606 C C . LEU A 1 79 ? -7.858 2.841 0.427 1.00 95.50 79 LEU A C 1
ATOM 608 O O . LEU A 1 79 ? -8.780 3.085 1.202 1.00 95.50 79 LEU A O 1
ATOM 612 N N . SER A 1 80 ? -6.627 2.531 0.841 1.00 96.38 80 SER A N 1
ATOM 613 C CA . SER A 1 80 ? -6.285 2.415 2.263 1.00 96.38 80 SER A CA 1
ATOM 614 C C . SER A 1 80 ? -6.515 3.728 3.020 1.00 96.38 80 SER A C 1
ATOM 616 O O . SER A 1 80 ? -7.047 3.715 4.126 1.00 96.38 80 SER A O 1
ATOM 618 N N . GLY A 1 81 ? -6.200 4.877 2.408 1.00 96.94 81 GLY A N 1
ATOM 619 C CA . GLY A 1 81 ? -6.482 6.188 2.993 1.00 96.94 81 GLY A CA 1
ATOM 620 C C . GLY A 1 81 ? -7.980 6.451 3.159 1.00 96.94 81 GLY A C 1
ATOM 621 O O . GLY A 1 81 ? -8.412 6.935 4.204 1.00 96.94 81 GLY A O 1
ATOM 622 N N . ARG A 1 82 ? -8.794 6.078 2.163 1.00 96.94 82 ARG A N 1
ATOM 623 C CA . ARG A 1 82 ? -10.260 6.186 2.250 1.00 96.94 82 ARG A CA 1
ATOM 624 C C . ARG A 1 82 ? -10.840 5.294 3.345 1.00 96.94 82 ARG A C 1
ATOM 626 O O . ARG A 1 82 ? -11.681 5.761 4.104 1.00 96.94 82 ARG A O 1
ATOM 633 N N . GLN A 1 83 ? -10.380 4.049 3.452 1.00 97.00 83 GLN A N 1
ATOM 634 C CA . GLN A 1 83 ? -10.813 3.115 4.498 1.00 97.00 83 GLN A CA 1
ATOM 635 C C . GLN A 1 83 ? -10.448 3.625 5.895 1.00 97.00 83 GLN A C 1
ATOM 637 O O . GLN A 1 83 ? -11.304 3.676 6.775 1.00 97.00 83 GLN A O 1
ATOM 642 N N . ALA A 1 84 ? -9.208 4.086 6.083 1.00 97.56 84 ALA A N 1
ATOM 643 C CA . ALA A 1 84 ? -8.781 4.695 7.339 1.00 97.56 84 ALA A CA 1
ATOM 644 C C . ALA A 1 84 ? -9.644 5.914 7.698 1.00 97.56 84 ALA A C 1
ATOM 646 O O . ALA A 1 84 ? -10.100 6.032 8.833 1.00 97.56 84 ALA A O 1
ATOM 647 N N . SER A 1 85 ? -9.930 6.787 6.724 1.00 97.69 85 SER A N 1
ATOM 648 C CA . SER A 1 85 ? -10.804 7.945 6.931 1.00 97.69 85 SER A CA 1
ATOM 649 C C . SER A 1 85 ? -12.220 7.543 7.340 1.00 97.69 85 SER A C 1
ATOM 651 O O . SER A 1 85 ? -12.778 8.175 8.232 1.00 97.69 85 SER A O 1
ATOM 653 N N . ALA A 1 86 ? -12.799 6.512 6.720 1.00 97.69 86 ALA A N 1
ATOM 654 C CA . ALA A 1 86 ? -14.124 6.018 7.088 1.00 97.69 86 ALA A CA 1
ATOM 655 C C . ALA A 1 86 ? -14.147 5.540 8.549 1.00 97.69 86 ALA A C 1
ATOM 657 O O . ALA A 1 86 ? -14.984 5.991 9.325 1.00 97.69 86 ALA A O 1
ATOM 658 N N . TYR A 1 87 ? -13.158 4.739 8.965 1.00 97.38 87 TYR A N 1
ATOM 659 C CA . TYR A 1 87 ? -13.061 4.281 10.354 1.00 97.38 87 TYR A CA 1
ATOM 660 C C . TYR A 1 87 ? -12.867 5.415 11.367 1.00 97.38 87 TYR A C 1
ATOM 662 O O . TYR A 1 87 ? -13.370 5.321 12.487 1.00 97.38 87 TYR A O 1
ATOM 670 N N . ILE A 1 88 ? -12.150 6.480 10.995 1.00 97.00 88 ILE A N 1
ATOM 671 C CA . ILE A 1 88 ? -12.000 7.678 11.833 1.00 97.00 88 ILE A CA 1
ATOM 672 C C . ILE A 1 88 ? -13.347 8.389 11.993 1.00 97.00 88 ILE A C 1
ATOM 674 O O . ILE A 1 88 ? -13.704 8.767 13.108 1.00 97.00 88 ILE A O 1
ATOM 678 N N . CYS A 1 89 ? -14.093 8.563 10.899 1.00 97.00 89 CYS A N 1
ATOM 679 C CA . CYS A 1 89 ? -15.410 9.194 10.926 1.00 97.00 89 CYS A CA 1
ATOM 680 C C . CYS A 1 89 ? -16.405 8.392 11.776 1.00 97.00 89 CYS A C 1
ATOM 682 O O . CYS A 1 89 ? -17.080 8.979 12.619 1.00 97.00 89 CYS A O 1
ATOM 684 N N . ASP A 1 90 ? -16.433 7.067 11.626 1.00 96.38 90 ASP A N 1
ATOM 685 C CA . ASP A 1 90 ? -17.304 6.179 12.408 1.00 96.38 90 ASP A CA 1
ATOM 686 C C . ASP A 1 90 ? -16.975 6.211 13.908 1.00 96.38 90 ASP A C 1
ATOM 688 O O . ASP A 1 90 ? -17.861 6.112 14.754 1.00 96.38 90 ASP A O 1
ATOM 692 N N . ALA A 1 91 ? -15.697 6.371 14.260 1.00 95.38 91 ALA A N 1
ATOM 693 C CA . ALA A 1 91 ? -15.255 6.476 15.648 1.00 95.38 91 ALA A CA 1
ATOM 694 C C . ALA A 1 91 ? -15.459 7.880 16.254 1.00 95.38 91 ALA A C 1
ATOM 696 O O . ALA A 1 91 ? -15.120 8.086 17.419 1.00 95.38 91 ALA A O 1
ATOM 697 N N . GLY A 1 92 ? -15.988 8.851 15.500 1.00 94.62 92 GLY A N 1
ATOM 698 C CA . GLY A 1 92 ? -15.983 10.273 15.857 1.00 94.62 92 GLY A CA 1
ATOM 699 C C . GLY A 1 92 ? -16.525 10.595 17.254 1.00 94.62 92 GLY A C 1
ATOM 700 O O . GLY A 1 92 ? -15.879 11.332 18.000 1.00 94.62 92 GLY A O 1
ATOM 701 N N . GLU A 1 93 ? -17.662 10.012 17.645 1.00 95.25 93 GLU A N 1
ATOM 702 C CA . GLU A 1 93 ? -18.249 10.220 18.979 1.00 95.25 93 GLU A CA 1
ATOM 703 C C . GLU A 1 93 ? -17.367 9.652 20.101 1.00 95.25 93 GLU 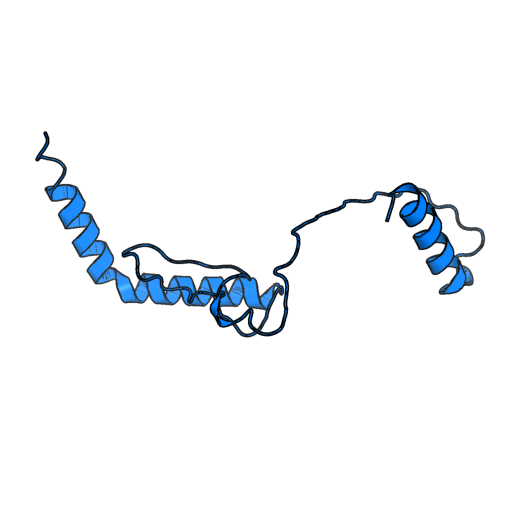A C 1
ATOM 705 O O . GLU A 1 93 ? -17.131 10.323 21.109 1.00 95.25 93 GLU A O 1
ATOM 710 N N . GLU A 1 94 ? -16.816 8.446 19.916 1.00 93.88 94 GLU A N 1
ATOM 711 C CA . GLU A 1 94 ? -15.887 7.836 20.875 1.00 93.88 94 GLU A CA 1
ATOM 712 C C . GLU A 1 94 ? -14.613 8.678 21.007 1.00 93.88 94 GLU A C 1
ATOM 714 O O . GLU A 1 94 ? -14.137 8.918 22.118 1.00 93.88 94 GLU A O 1
ATOM 719 N N . LEU A 1 95 ? -14.070 9.155 19.885 1.00 93.06 95 LEU A N 1
ATOM 720 C CA . LEU A 1 95 ? -12.873 9.992 19.858 1.00 93.06 95 LEU A CA 1
ATOM 721 C C . LEU A 1 95 ? -13.110 11.342 20.537 1.00 93.06 95 LEU A C 1
ATOM 723 O O . LEU A 1 95 ? -12.243 11.824 21.270 1.00 93.06 95 LEU A O 1
ATOM 727 N N . PHE A 1 96 ? -14.289 11.934 20.341 1.00 94.19 96 PHE A N 1
ATOM 728 C CA . PHE A 1 96 ? -14.688 13.156 21.027 1.00 94.19 96 PHE A CA 1
ATOM 729 C C . PHE A 1 96 ? -14.770 12.939 22.544 1.00 94.19 96 PHE A C 1
ATOM 731 O O . PHE A 1 96 ? -14.140 13.674 23.305 1.00 94.19 96 PHE A O 1
ATOM 738 N N . ALA A 1 97 ? -15.457 11.887 22.994 1.00 93.69 97 ALA A N 1
ATOM 739 C CA . ALA A 1 97 ? -15.551 11.553 24.414 1.00 93.69 97 ALA A CA 1
ATOM 740 C C . ALA A 1 97 ? -14.176 11.250 25.036 1.00 93.69 97 ALA A C 1
ATOM 742 O O . ALA A 1 97 ? -13.875 11.694 26.147 1.00 93.69 97 ALA A O 1
ATOM 743 N N . LEU A 1 98 ? -13.313 10.529 24.314 1.00 91.19 98 LEU A N 1
ATOM 744 C CA . LEU A 1 98 ? -11.944 10.242 24.738 1.00 91.19 98 LEU A CA 1
ATOM 745 C C . LEU A 1 98 ? -11.136 11.533 24.916 1.00 91.19 98 LEU A C 1
ATOM 747 O O . LEU A 1 98 ? -10.437 11.683 25.917 1.00 91.19 98 LEU A O 1
ATOM 751 N N . ARG A 1 99 ? -11.261 12.478 23.978 1.00 92.81 99 ARG A N 1
ATOM 752 C CA . ARG A 1 99 ? -10.607 13.789 24.051 1.00 92.81 99 ARG A CA 1
ATOM 753 C C . ARG A 1 99 ? -11.070 14.587 25.267 1.00 92.81 99 ARG A C 1
ATOM 755 O O . ARG A 1 99 ? -10.231 15.140 25.975 1.00 92.81 99 ARG A O 1
ATOM 762 N N . GLU A 1 100 ? -12.372 14.629 25.526 1.00 94.81 100 GLU A N 1
ATOM 763 C CA . GLU A 1 100 ? -12.932 15.317 26.693 1.00 94.81 100 GLU A CA 1
ATOM 764 C C . GLU A 1 100 ? -12.436 14.701 28.004 1.00 94.81 100 GLU A C 1
ATOM 766 O O . GLU A 1 100 ? -12.018 15.419 28.913 1.00 94.81 100 GLU A O 1
ATOM 771 N N . LYS A 1 101 ? -12.379 13.366 28.074 1.00 91.94 101 LYS A N 1
ATOM 772 C CA . LYS A 1 101 ? -11.850 12.645 29.235 1.00 91.94 101 LYS A CA 1
ATOM 773 C C . LYS A 1 101 ? -10.368 12.939 29.477 1.00 91.94 101 LYS A C 1
ATOM 775 O O . LYS A 1 101 ? -9.981 13.176 30.616 1.00 91.94 101 LYS A O 1
ATOM 780 N N . LEU A 1 102 ? -9.547 12.957 28.426 1.00 90.75 102 LEU A N 1
ATOM 781 C CA . LEU A 1 102 ? -8.126 13.316 28.527 1.00 90.75 102 LEU A CA 1
ATOM 782 C C . LEU A 1 102 ? -7.937 14.776 28.960 1.00 90.75 102 LEU A C 1
ATOM 784 O O . LEU A 1 102 ? -7.047 15.064 29.753 1.00 90.75 102 LEU A O 1
ATOM 788 N N . ARG A 1 103 ? -8.794 15.689 28.486 1.00 91.31 103 ARG A N 1
ATOM 789 C CA . ARG A 1 103 ? -8.781 17.100 28.898 1.00 91.31 103 ARG A CA 1
ATOM 790 C C . ARG A 1 103 ? -9.140 17.272 30.375 1.00 91.31 103 ARG A C 1
ATOM 792 O O . ARG A 1 103 ? -8.535 18.100 31.044 1.00 91.31 103 ARG A O 1
ATOM 799 N N . ALA A 1 104 ? -10.101 16.496 30.872 1.00 86.94 104 ALA A N 1
ATOM 800 C CA . ALA A 1 104 ? -10.507 16.508 32.276 1.00 86.94 104 ALA A CA 1
ATOM 801 C C . ALA A 1 104 ? -9.502 15.796 33.204 1.00 86.94 104 ALA A C 1
ATOM 803 O O . ALA A 1 104 ? -9.378 16.173 34.361 1.00 86.94 104 ALA A O 1
ATOM 804 N N . GLY A 1 105 ? -8.784 14.784 32.704 1.00 63.38 105 GLY A N 1
ATOM 805 C CA . GLY A 1 105 ? -7.797 13.999 33.457 1.00 63.38 105 GLY A CA 1
ATOM 806 C C . GLY A 1 105 ? -6.384 14.590 33.510 1.00 63.38 105 GLY A C 1
ATOM 807 O O . GLY A 1 105 ? -5.514 13.999 34.136 1.00 63.38 105 GLY A O 1
ATOM 808 N N . GLY A 1 106 ? -6.133 15.746 32.886 1.00 55.34 106 GLY A N 1
ATOM 809 C CA . GLY A 1 106 ? -4.845 16.453 32.955 1.00 55.34 106 GLY A CA 1
ATOM 810 C C . GLY A 1 106 ? -4.564 17.159 34.291 1.00 55.34 106 GLY A C 1
ATOM 811 O O . GLY A 1 106 ? -3.665 17.993 34.343 1.00 55.34 106 GLY A O 1
ATOM 812 N N . SER A 1 107 ? -5.341 16.877 35.344 1.00 51.28 107 SER A N 1
ATOM 813 C CA . SER A 1 107 ? -5.218 17.483 36.677 1.00 51.28 107 SER A CA 1
ATOM 814 C C . SER A 1 107 ? -5.106 16.470 37.822 1.00 51.28 107 SER A C 1
ATOM 816 O O . SER A 1 107 ? -5.452 16.806 38.950 1.00 51.28 107 SER A O 1
ATOM 818 N N . GLU A 1 108 ? -4.641 15.250 37.563 1.00 45.09 108 GLU A N 1
ATOM 819 C CA . GLU A 1 108 ? -4.176 14.349 38.625 1.00 45.09 108 GLU A CA 1
ATOM 820 C C . GLU A 1 108 ? -2.807 13.771 38.239 1.00 45.09 108 GLU A C 1
ATOM 822 O O . GLU A 1 108 ? -2.695 12.795 37.499 1.00 45.09 108 GLU A O 1
ATOM 827 N N . GLU A 1 109 ? -1.769 14.459 38.725 1.00 37.91 109 GLU A N 1
ATOM 828 C CA . GLU A 1 109 ? -0.413 13.937 38.948 1.00 37.91 109 GLU A CA 1
ATOM 829 C C . GLU A 1 109 ? -0.431 12.868 40.062 1.00 37.91 109 GLU A C 1
ATOM 831 O O . GLU A 1 109 ? -1.352 12.831 40.888 1.00 37.91 109 GLU A O 1
ATOM 836 N N . PRO A 1 110 ? 0.567 11.971 40.080 1.00 39.53 110 PRO A N 1
ATOM 837 C CA . PRO A 1 110 ? 1.839 12.287 40.746 1.00 39.53 110 PRO A CA 1
ATOM 838 C C . PRO A 1 110 ? 3.044 12.428 39.808 1.00 39.53 110 PRO A C 1
ATOM 840 O O . PRO A 1 110 ? 3.015 11.861 38.691 1.00 39.53 110 PRO A O 1
#

pLDDT: mean 90.0, std 10.86, range [37.91, 97.69]

Radius of gyration: 24.2 Å; chains: 1; bounding box: 47×34×75 Å

Organism: Opuntia streptacantha (NCBI:txid393608)

InterPro domains:
  IPR002937 Amine oxidase [PF01593] (17-88)
  IPR036188 FAD/NAD(P)-binding domain superfamily [SSF51905] (28-90)
  IPR050464 Zeta Carotene Desaturase and Related Oxidoreductases [PTHR42923] (6-102)

Sequence (110 aa):
PPIPSILSACPCQVLNLFPSSRGLDVIWSSVVKIGQSLYREAPGKDPFRPDQKTPVKNFFLAGSYTKQDYIDSMEGATLSGRQASAYICDAGEELFALREKLRAGGSEEP